Protein AF-A0A8W8JU38-F1 (afdb_monomer_lite)

pLDDT: mean 70.46, std 15.81, range [43.81, 94.62]

Structure (mmCIF, N/CA/C/O backbone):
data_AF-A0A8W8JU38-F1
#
_entry.id   AF-A0A8W8JU38-F1
#
loop_
_atom_site.group_PDB
_atom_site.id
_atom_site.type_symbol
_atom_site.label_atom_id
_atom_site.label_alt_id
_atom_site.label_comp_id
_atom_site.label_asym_id
_atom_site.label_entity_id
_atom_site.label_seq_id
_atom_site.pdbx_PDB_ins_code
_atom_site.Cartn_x
_atom_site.Cartn_y
_atom_site.Cartn_z
_atom_site.occupancy
_atom_site.B_iso_or_equiv
_atom_site.auth_seq_id
_atom_site.auth_comp_id
_atom_site.auth_asym_id
_atom_site.auth_atom_id
_atom_site.pdbx_PDB_model_num
ATOM 1 N N . GLN A 1 1 ? -7.472 1.409 -7.316 1.00 70.50 1 GLN A N 1
ATOM 2 C CA . GLN A 1 1 ? -6.731 2.577 -7.837 1.00 70.50 1 GLN A CA 1
ATOM 3 C C . GLN A 1 1 ? -5.259 2.183 -7.981 1.00 70.50 1 GLN A C 1
ATOM 5 O O . GLN A 1 1 ? -4.834 1.287 -7.252 1.00 70.50 1 GLN A O 1
ATOM 10 N N . CYS A 1 2 ? -4.513 2.800 -8.901 1.00 84.44 2 CYS A N 1
ATOM 11 C CA . CYS A 1 2 ? -3.068 2.585 -9.044 1.00 84.44 2 CYS A CA 1
ATOM 12 C C . CYS A 1 2 ? -2.315 3.459 -8.041 1.00 84.44 2 CYS A C 1
ATOM 14 O O . CYS A 1 2 ? -2.492 4.675 -8.058 1.00 84.44 2 CYS A O 1
ATOM 16 N N . TYR A 1 3 ? -1.508 2.847 -7.180 1.00 85.88 3 TYR A N 1
ATOM 17 C CA . TYR A 1 3 ? -0.685 3.550 -6.195 1.00 85.88 3 TYR A CA 1
ATOM 18 C C . TYR A 1 3 ? 0.625 2.796 -5.987 1.00 85.88 3 TYR A C 1
ATOM 20 O O . TYR A 1 3 ? 0.605 1.563 -5.973 1.00 85.88 3 TYR A O 1
ATOM 28 N N . SER A 1 4 ? 1.709 3.535 -5.739 1.00 87.06 4 SER A N 1
ATOM 29 C CA . SER A 1 4 ? 2.925 2.958 -5.165 1.00 87.06 4 SER A CA 1
ATOM 30 C C . SER A 1 4 ? 2.633 2.388 -3.777 1.00 87.06 4 SER A C 1
ATOM 32 O O . SER A 1 4 ? 1.651 2.774 -3.128 1.00 87.06 4 SER A O 1
ATOM 34 N N . LEU A 1 5 ? 3.472 1.471 -3.294 1.00 86.88 5 LEU A N 1
ATOM 35 C CA . LEU A 1 5 ? 3.272 0.820 -1.994 1.00 86.88 5 LEU A CA 1
ATOM 36 C C . LEU A 1 5 ? 3.096 1.837 -0.850 1.00 86.88 5 LEU A C 1
ATOM 38 O O . LEU A 1 5 ? 2.200 1.685 -0.013 1.00 86.88 5 LEU A O 1
ATOM 42 N N . ARG A 1 6 ? 3.909 2.902 -0.840 1.00 87.06 6 ARG A N 1
ATOM 43 C CA . ARG A 1 6 ? 3.852 3.970 0.169 1.00 87.06 6 ARG A CA 1
ATOM 44 C C . ARG A 1 6 ? 2.538 4.746 0.100 1.00 87.06 6 ARG A C 1
ATOM 46 O O . ARG A 1 6 ? 1.801 4.789 1.085 1.00 87.06 6 ARG A O 1
ATOM 53 N N . LYS A 1 7 ? 2.177 5.241 -1.090 1.00 89.94 7 LYS A N 1
ATOM 54 C CA . LYS A 1 7 ? 0.907 5.953 -1.325 1.00 89.94 7 LYS A CA 1
ATOM 55 C C . LYS A 1 7 ? -0.300 5.077 -0.996 1.00 89.94 7 LYS A C 1
ATOM 57 O O . LYS A 1 7 ? -1.283 5.565 -0.450 1.00 89.94 7 LYS A O 1
ATOM 62 N N . CYS A 1 8 ? -0.220 3.777 -1.275 1.00 91.25 8 CYS A N 1
ATOM 63 C CA . CYS A 1 8 ? -1.251 2.814 -0.910 1.00 91.25 8 CYS A CA 1
ATOM 64 C C . CYS A 1 8 ? -1.442 2.744 0.611 1.00 91.25 8 CYS A C 1
ATOM 66 O O . CYS A 1 8 ? -2.563 2.877 1.105 1.00 91.25 8 CYS A O 1
ATOM 68 N N . LYS A 1 9 ? -0.343 2.587 1.358 1.00 91.62 9 LYS A N 1
ATOM 69 C CA . LYS A 1 9 ? -0.353 2.532 2.824 1.00 91.62 9 LYS A CA 1
ATOM 70 C C . LYS A 1 9 ? -0.919 3.814 3.434 1.00 91.62 9 LYS A C 1
ATOM 72 O O . LYS A 1 9 ? -1.816 3.740 4.272 1.00 91.62 9 LYS A O 1
ATOM 77 N N . GLU A 1 10 ? -0.420 4.971 3.011 1.00 93.62 10 GLU A N 1
ATOM 78 C CA . GLU A 1 10 ? -0.856 6.278 3.515 1.00 93.62 10 GLU A CA 1
ATOM 79 C C . GLU A 1 10 ? -2.319 6.555 3.187 1.00 93.62 10 GLU A C 1
ATOM 81 O O . GLU A 1 10 ? -3.090 6.921 4.071 1.00 93.62 10 GLU A O 1
ATOM 86 N N . SER A 1 11 ? -2.729 6.306 1.942 1.00 92.81 11 SER A N 1
ATOM 87 C CA . SER A 1 11 ? -4.108 6.513 1.507 1.00 92.81 11 SER A CA 1
ATOM 88 C C . SER A 1 11 ? -5.079 5.637 2.298 1.00 92.81 11 SER A C 1
ATOM 90 O O . SER A 1 11 ? -6.049 6.151 2.855 1.00 92.81 11 SER A O 1
ATOM 92 N N . CYS A 1 12 ? -4.793 4.339 2.442 1.00 93.19 12 CYS A N 1
ATOM 93 C CA . CYS A 1 12 ? -5.653 3.446 3.215 1.00 93.19 12 CYS A CA 1
ATOM 94 C C . CYS A 1 12 ? -5.703 3.818 4.700 1.00 93.19 12 CYS A C 1
ATOM 96 O O . CYS A 1 12 ? -6.774 3.748 5.304 1.00 93.19 12 CYS A O 1
ATOM 98 N N . LYS A 1 13 ? -4.578 4.261 5.277 1.00 93.50 13 LYS A N 1
ATOM 99 C CA . LYS A 1 13 ? -4.531 4.747 6.660 1.00 93.50 13 LYS A CA 1
ATOM 100 C C . LYS A 1 13 ? -5.404 5.992 6.842 1.00 93.50 13 LYS A C 1
ATOM 102 O O . LYS A 1 13 ? -6.223 6.018 7.754 1.00 93.50 13 LYS A O 1
ATOM 107 N N . SER A 1 14 ? -5.281 6.987 5.962 1.00 94.62 14 SER A N 1
ATOM 108 C CA . SER A 1 14 ? -6.080 8.221 6.012 1.00 94.62 14 SER A CA 1
ATOM 109 C C . SER A 1 14 ? -7.574 7.975 5.789 1.00 94.62 14 SER A C 1
ATOM 111 O O . SER A 1 14 ? -8.404 8.705 6.319 1.00 94.62 14 SER A O 1
ATOM 113 N N . MET A 1 15 ? -7.932 6.920 5.054 1.00 91.56 15 MET A N 1
ATOM 114 C CA . MET A 1 15 ? -9.321 6.477 4.893 1.00 91.56 15 MET A CA 1
ATOM 115 C C . MET A 1 15 ? -9.873 5.710 6.108 1.00 91.56 15 MET A C 1
ATOM 117 O O . MET A 1 15 ? -11.046 5.341 6.102 1.00 91.56 15 MET A O 1
ATOM 121 N N . GLY A 1 16 ? -9.056 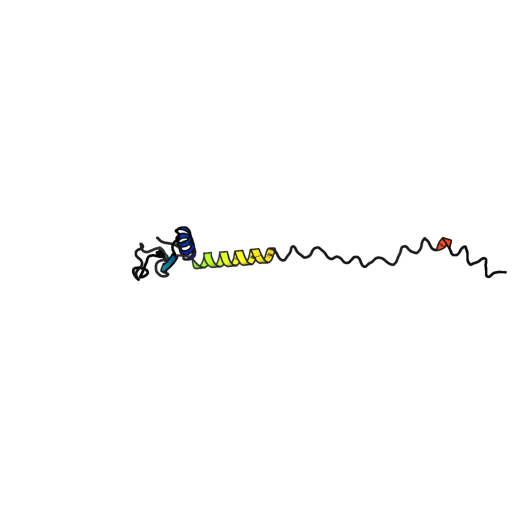5.437 7.131 1.00 91.62 16 GLY A N 1
ATOM 122 C CA . GLY A 1 16 ? -9.465 4.665 8.307 1.00 91.62 16 GLY A CA 1
ATOM 123 C C . GLY A 1 16 ? -9.592 3.163 8.048 1.00 91.62 16 GLY A C 1
ATOM 124 O O . GLY A 1 16 ? -10.272 2.461 8.794 1.00 91.62 16 GLY A O 1
ATOM 125 N N . ALA A 1 17 ? -8.962 2.646 6.990 1.00 91.56 17 ALA A N 1
ATOM 126 C CA . ALA A 1 17 ? -8.948 1.213 6.743 1.00 91.56 17 ALA A CA 1
ATOM 127 C C . ALA A 1 17 ? -8.096 0.500 7.799 1.00 91.56 17 ALA A C 1
ATOM 129 O O . ALA A 1 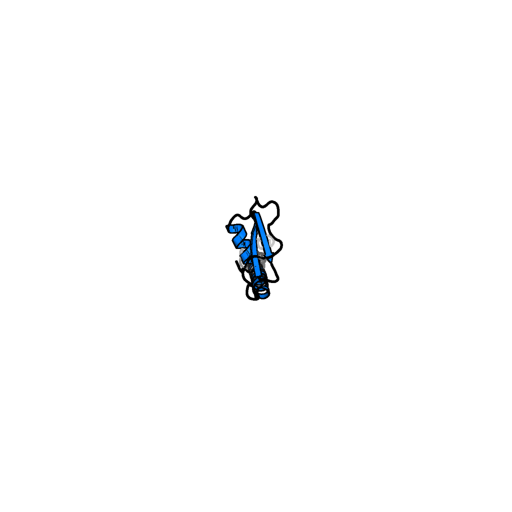17 ? -6.999 0.943 8.140 1.00 91.56 17 ALA A O 1
ATOM 130 N N . ALA A 1 18 ? -8.574 -0.647 8.280 1.00 89.38 18 ALA A N 1
ATOM 131 C CA . ALA A 1 18 ? -7.839 -1.446 9.253 1.00 89.38 18 ALA A CA 1
ATOM 132 C C . ALA A 1 18 ? -6.559 -2.040 8.650 1.00 89.38 18 ALA A C 1
ATOM 134 O O . ALA A 1 18 ? -5.563 -2.233 9.346 1.00 89.38 18 ALA A O 1
ATOM 135 N N . ARG A 1 19 ? -6.596 -2.384 7.357 1.00 88.88 19 ARG A N 1
ATOM 136 C CA . ARG A 1 19 ? -5.489 -3.017 6.630 1.00 88.88 19 ARG A CA 1
ATOM 137 C C . ARG A 1 19 ? -5.461 -2.551 5.176 1.00 88.88 19 ARG A C 1
ATOM 139 O O . ARG A 1 19 ? -6.416 -1.959 4.676 1.00 88.88 19 ARG A O 1
ATOM 146 N N . TYR A 1 20 ? -4.376 -2.856 4.475 1.00 89.94 20 TYR A N 1
ATOM 147 C CA . TYR A 1 20 ? -4.248 -2.628 3.038 1.00 89.94 20 TYR A CA 1
ATOM 148 C C . TYR A 1 20 ? -3.575 -3.819 2.363 1.00 89.94 20 TYR A C 1
ATOM 150 O O . TYR A 1 20 ? -2.906 -4.628 3.008 1.00 89.94 20 TYR A O 1
ATOM 158 N N . ARG A 1 21 ? -3.761 -3.915 1.051 1.00 88.00 21 ARG A N 1
ATOM 159 C CA . ARG A 1 21 ? -3.113 -4.891 0.187 1.00 88.00 21 ARG A CA 1
ATOM 160 C C . ARG A 1 21 ? -2.566 -4.192 -1.040 1.00 88.00 21 ARG A C 1
ATOM 162 O O . ARG A 1 21 ? -3.282 -3.437 -1.699 1.00 88.00 21 ARG A O 1
ATOM 169 N N . TRP A 1 22 ? -1.320 -4.511 -1.356 1.00 87.31 22 TRP A N 1
ATOM 170 C CA . TRP A 1 22 ? -0.650 -4.037 -2.551 1.00 87.31 22 TRP A CA 1
ATOM 171 C C . TRP A 1 22 ? -0.296 -5.214 -3.460 1.00 87.31 22 TRP A C 1
ATOM 173 O O . TRP A 1 22 ? 0.132 -6.269 -2.992 1.00 87.31 22 TRP A O 1
ATOM 183 N N . PHE A 1 23 ? -0.541 -5.054 -4.754 1.00 87.25 23 PHE A N 1
ATOM 184 C CA . PHE A 1 23 ? -0.273 -6.068 -5.765 1.00 87.25 23 PHE A CA 1
ATOM 185 C C . PHE A 1 23 ? 0.951 -5.645 -6.568 1.00 87.25 23 PHE A C 1
ATOM 187 O O . PHE A 1 23 ? 0.835 -4.796 -7.451 1.00 87.25 23 PHE A O 1
ATOM 194 N N . HIS A 1 24 ? 2.089 -6.271 -6.268 1.00 81.00 24 HIS A N 1
ATOM 195 C CA . HIS A 1 24 ? 3.396 -5.967 -6.857 1.00 81.00 24 HIS A CA 1
ATOM 196 C C . HIS A 1 24 ? 3.384 -6.020 -8.393 1.00 81.00 24 HIS A C 1
ATOM 198 O O . HIS A 1 24 ? 3.952 -5.158 -9.049 1.00 81.00 24 HIS A O 1
ATOM 204 N N . GLU A 1 25 ? 2.677 -6.992 -8.974 1.00 77.44 25 GLU A N 1
ATOM 205 C CA . GLU A 1 25 ? 2.646 -7.210 -10.428 1.00 77.44 25 GLU A CA 1
ATOM 206 C C . GLU A 1 25 ? 1.874 -6.134 -11.204 1.00 77.44 25 GLU A C 1
ATOM 208 O O . GLU A 1 25 ? 2.089 -5.953 -12.397 1.00 77.44 25 GLU A O 1
ATOM 213 N N . GLN A 1 26 ? 0.931 -5.451 -10.550 1.00 76.88 26 GLN A N 1
ATOM 214 C CA . GLN A 1 26 ? 0.005 -4.523 -11.207 1.00 76.88 26 GLN A CA 1
ATOM 215 C C . GLN A 1 26 ? -0.046 -3.159 -10.516 1.00 76.88 26 GLN A C 1
ATOM 217 O O . GLN A 1 26 ? -0.993 -2.421 -10.758 1.00 76.88 26 GLN A O 1
ATOM 222 N N . GLY A 1 27 ? 0.891 -2.832 -9.615 1.00 84.69 27 GLY A N 1
ATOM 223 C CA . GLY A 1 27 ? 0.946 -1.534 -8.922 1.00 84.69 27 GLY A CA 1
ATOM 224 C C . GLY A 1 27 ? -0.369 -1.127 -8.244 1.00 84.69 27 GLY A C 1
ATOM 225 O O . GLY A 1 27 ? -0.764 0.046 -8.230 1.00 84.69 27 GLY A O 1
ATOM 226 N N . CYS A 1 28 ? -1.127 -2.114 -7.771 1.00 86.81 28 CYS A N 1
ATOM 227 C CA . CYS A 1 28 ? -2.524 -1.924 -7.416 1.00 86.81 28 CYS A CA 1
ATOM 228 C C . CYS A 1 28 ? -2.730 -1.934 -5.913 1.00 86.81 28 CYS A C 1
ATOM 230 O O . CYS A 1 28 ? -2.174 -2.769 -5.208 1.00 86.81 28 CYS A O 1
ATOM 232 N N . CYS A 1 29 ? -3.585 -1.039 -5.429 1.00 89.06 29 CYS A N 1
ATOM 233 C CA . CYS A 1 29 ? -3.883 -0.906 -4.013 1.00 89.06 29 CYS A CA 1
ATOM 234 C C . CYS A 1 29 ? -5.351 -1.204 -3.703 1.00 89.06 29 CYS A C 1
ATOM 236 O O . CYS A 1 29 ? -6.257 -0.721 -4.398 1.00 89.06 29 CYS A O 1
ATOM 238 N N . GLN A 1 30 ? -5.577 -1.950 -2.622 1.00 88.06 30 GLN A N 1
ATOM 239 C CA . GLN A 1 30 ? -6.889 -2.193 -2.029 1.00 88.06 30 GLN A CA 1
ATOM 240 C C . GLN A 1 30 ? -6.852 -1.952 -0.519 1.00 88.06 30 GLN A C 1
ATOM 242 O O . GLN A 1 30 ? -6.091 -2.594 0.203 1.00 88.06 30 GLN A O 1
ATOM 247 N N . CYS A 1 31 ? -7.717 -1.059 -0.043 1.00 90.38 31 CYS A N 1
ATOM 248 C CA . CYS A 1 31 ? -7.929 -0.822 1.380 1.00 90.38 31 CYS A CA 1
ATOM 249 C C . CYS A 1 31 ? -8.965 -1.806 1.930 1.00 90.38 31 CYS A C 1
ATOM 251 O O . CYS A 1 31 ? -9.987 -2.063 1.293 1.00 90.38 31 CYS A O 1
ATOM 253 N N . ILE A 1 32 ? -8.697 -2.358 3.110 1.00 89.25 32 ILE A N 1
ATOM 254 C CA . ILE A 1 32 ? -9.494 -3.412 3.734 1.00 89.25 32 ILE A CA 1
ATOM 255 C C . ILE A 1 32 ? -10.039 -2.877 5.057 1.00 89.25 32 ILE A C 1
ATOM 257 O O . ILE A 1 32 ? -9.283 -2.553 5.975 1.00 89.25 32 ILE A O 1
ATOM 261 N N . GLY A 1 33 ? -11.365 -2.782 5.133 1.00 88.19 33 GLY A N 1
ATOM 262 C CA . GLY A 1 33 ? -12.076 -2.412 6.353 1.00 88.19 33 GLY A CA 1
ATOM 263 C C . GLY A 1 33 ? -11.990 -3.496 7.428 1.00 88.19 33 GLY A C 1
ATOM 264 O O . GLY A 1 33 ? -11.761 -4.672 7.144 1.00 88.19 33 GLY A O 1
ATOM 265 N N . ASP A 1 34 ? -12.218 -3.083 8.665 1.00 86.06 34 ASP A N 1
ATOM 266 C CA . ASP A 1 34 ? -12.315 -3.924 9.862 1.00 86.06 34 ASP A CA 1
ATOM 267 C C . ASP A 1 34 ? -13.401 -5.011 9.763 1.00 86.06 34 ASP A C 1
ATOM 269 O O . ASP A 1 34 ? -13.219 -6.128 10.242 1.00 86.06 34 ASP A O 1
ATOM 273 N N . THR A 1 35 ? -14.501 -4.715 9.073 1.00 85.75 35 THR A N 1
ATOM 274 C CA . THR A 1 35 ? -15.639 -5.626 8.867 1.00 85.75 35 THR A CA 1
ATOM 275 C C . THR A 1 35 ? -15.423 -6.675 7.767 1.00 85.75 35 THR A C 1
ATOM 277 O O . THR A 1 35 ? -16.296 -7.509 7.519 1.00 85.75 35 THR A O 1
ATOM 280 N N . CYS A 1 36 ? -14.275 -6.676 7.079 1.00 82.12 36 CYS A N 1
ATOM 281 C CA . CYS A 1 36 ? -14.023 -7.596 5.970 1.00 82.12 36 CYS A CA 1
ATOM 282 C C . CYS A 1 36 ? -13.534 -8.973 6.464 1.00 82.12 36 CYS A C 1
ATOM 284 O O . CYS A 1 36 ? -12.356 -9.163 6.757 1.00 82.12 36 CYS A O 1
ATOM 286 N N . ILE A 1 37 ? -14.435 -9.962 6.496 1.00 76.62 37 ILE A N 1
ATOM 287 C CA . ILE A 1 37 ? -14.206 -11.295 7.100 1.00 76.62 37 ILE A CA 1
ATOM 288 C C . ILE A 1 37 ? -13.238 -12.185 6.287 1.00 76.62 37 ILE A C 1
ATOM 290 O O . ILE A 1 37 ? -12.721 -13.176 6.798 1.00 76.62 37 ILE A O 1
ATOM 294 N N . SER A 1 38 ? -12.944 -11.853 5.025 1.00 76.69 38 SER A N 1
ATOM 295 C CA . S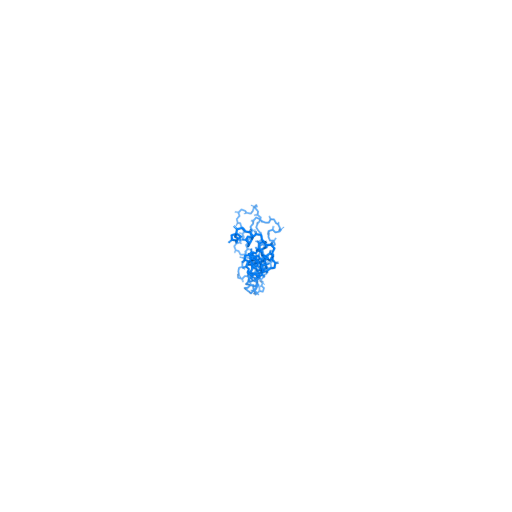ER A 1 38 ? -12.134 -12.729 4.153 1.00 76.69 38 SER A CA 1
ATOM 296 C C . SER A 1 38 ? -11.138 -12.001 3.255 1.00 76.69 38 SER A C 1
ATOM 298 O O . SER A 1 38 ? -10.666 -12.588 2.291 1.00 76.69 38 SER A O 1
ATOM 300 N N . TYR A 1 39 ? -10.819 -10.731 3.537 1.00 75.44 39 TYR A N 1
ATOM 301 C CA . TYR A 1 39 ? -9.862 -9.926 2.752 1.00 75.44 39 TYR A CA 1
ATOM 302 C C . TYR A 1 39 ? -10.211 -9.763 1.254 1.00 75.44 39 TYR A C 1
ATOM 304 O O . TYR A 1 39 ? -9.417 -9.232 0.477 1.00 75.44 39 TYR A O 1
ATOM 312 N N . GLY A 1 40 ? -11.419 -10.165 0.846 1.00 74.25 40 GLY A N 1
ATOM 313 C CA . GLY A 1 40 ? -11.900 -10.067 -0.527 1.00 74.25 40 GLY A CA 1
ATOM 314 C C . GLY A 1 40 ? -11.306 -11.121 -1.467 1.00 74.25 40 GLY A C 1
ATOM 315 O O . GLY A 1 40 ? -10.995 -12.241 -1.080 1.00 74.25 40 GLY A O 1
ATOM 316 N N . LEU A 1 41 ? -11.224 -10.771 -2.752 1.00 74.25 41 LEU A N 1
ATOM 317 C CA . LEU A 1 41 ? -10.750 -11.663 -3.812 1.00 74.25 41 LEU A CA 1
ATOM 318 C C . LEU A 1 41 ? -9.226 -11.646 -3.903 1.00 74.25 41 LEU A C 1
ATOM 320 O O . LEU A 1 41 ? -8.600 -10.593 -3.821 1.00 74.25 41 LEU A O 1
ATOM 324 N N . ASN A 1 42 ? -8.622 -12.797 -4.194 1.00 77.00 42 ASN A N 1
ATOM 325 C CA . ASN A 1 42 ? -7.175 -12.906 -4.398 1.00 77.00 42 ASN A CA 1
ATOM 326 C C . ASN A 1 42 ? -6.682 -12.262 -5.704 1.00 77.00 42 ASN A C 1
ATOM 328 O O . ASN A 1 42 ? -5.476 -12.164 -5.899 1.00 77.00 42 ASN A O 1
ATOM 332 N N . SER A 1 43 ? -7.572 -11.762 -6.558 1.00 77.62 43 SER A N 1
ATOM 333 C CA . SER A 1 43 ? -7.220 -11.060 -7.793 1.00 77.62 43 SER A CA 1
ATOM 334 C C . SER A 1 43 ? -7.434 -9.545 -7.672 1.00 77.62 43 SER A C 1
ATOM 336 O O . SER A 1 43 ? -8.460 -9.117 -7.125 1.00 77.62 43 SER A O 1
ATOM 338 N N . PRO A 1 44 ? -6.533 -8.718 -8.230 1.00 76.62 44 PRO A N 1
ATOM 339 C CA . PRO A 1 44 ? -6.751 -7.280 -8.293 1.00 76.62 44 PRO A CA 1
ATOM 340 C C . PRO A 1 44 ? -7.954 -6.975 -9.197 1.00 76.62 44 PRO A C 1
ATOM 342 O O . PRO A 1 44 ? -8.153 -7.618 -10.224 1.00 76.62 44 PRO A O 1
ATOM 345 N N . LYS A 1 45 ? -8.785 -6.003 -8.801 1.00 76.62 45 LYS A N 1
ATOM 346 C CA . LYS A 1 45 ? -9.925 -5.505 -9.607 1.00 76.62 45 LYS A CA 1
ATOM 347 C C . LYS A 1 45 ? -9.664 -4.160 -10.289 1.00 76.62 45 LYS A C 1
ATOM 349 O O . LYS A 1 45 ? -10.567 -3.566 -10.868 1.00 76.62 45 LYS A O 1
ATOM 354 N N . CYS A 1 46 ? -8.462 -3.628 -10.141 1.00 77.25 46 CYS A N 1
ATOM 355 C CA . CYS A 1 46 ? -8.050 -2.396 -10.796 1.00 77.25 46 CYS A CA 1
ATOM 356 C C . CYS A 1 46 ? -7.751 -2.636 -12.278 1.00 77.25 46 CYS A C 1
ATOM 358 O O . CYS A 1 46 ? -7.533 -3.762 -12.716 1.00 77.25 46 CYS A O 1
ATOM 360 N N . LEU A 1 47 ? -7.740 -1.539 -13.029 1.00 73.69 47 LEU A N 1
ATOM 361 C CA . LEU A 1 47 ? -7.186 -1.501 -14.376 1.00 73.69 47 LEU A CA 1
ATOM 362 C C . LEU A 1 47 ? -5.678 -1.776 -14.299 1.00 73.69 47 LEU A C 1
ATOM 364 O O . LEU A 1 47 ? -5.046 -1.406 -13.311 1.00 73.69 47 LEU A O 1
ATOM 368 N N . GLN A 1 48 ? -5.130 -2.411 -15.335 1.00 76.31 48 GLN A N 1
ATOM 369 C CA . GLN A 1 48 ? -3.709 -2.730 -15.454 1.00 76.31 48 GLN A CA 1
ATOM 370 C C . GLN A 1 48 ? -2.892 -1.435 -15.315 1.00 76.31 48 GLN A C 1
ATOM 372 O O . GLN A 1 48 ? -2.946 -0.570 -16.191 1.00 76.31 48 GLN A O 1
ATOM 377 N N . CYS A 1 49 ? -2.221 -1.255 -14.175 1.00 79.06 49 CYS A N 1
ATOM 378 C CA . CYS A 1 49 ? -1.461 -0.038 -13.917 1.00 79.06 49 CYS A CA 1
ATOM 379 C C . CYS A 1 49 ? -0.164 -0.048 -14.733 1.00 79.06 49 CYS A C 1
ATOM 381 O O . CYS A 1 49 ? 0.374 -1.125 -15.009 1.00 79.06 49 CYS A O 1
ATOM 383 N N . PRO A 1 50 ? 0.351 1.130 -15.119 1.00 78.44 50 PRO A N 1
ATOM 384 C CA . PRO A 1 50 ? 1.678 1.214 -15.712 1.00 78.44 50 PRO A CA 1
ATOM 385 C C . PRO A 1 50 ? 2.733 0.653 -14.740 1.00 78.44 50 PRO A C 1
ATOM 387 O O . PRO A 1 50 ? 2.518 0.723 -13.523 1.00 78.44 50 PRO A O 1
ATOM 390 N N . PRO A 1 51 ? 3.850 0.097 -15.253 1.00 68.62 51 PRO A N 1
ATOM 391 C CA . PRO A 1 51 ? 4.968 -0.318 -14.411 1.00 68.62 51 PRO A CA 1
ATOM 392 C C . PRO A 1 51 ? 5.415 0.875 -13.567 1.00 68.62 51 PRO A C 1
ATOM 394 O O . PRO A 1 51 ? 5.588 1.976 -14.087 1.00 68.62 51 PRO A O 1
ATOM 397 N N . GLN A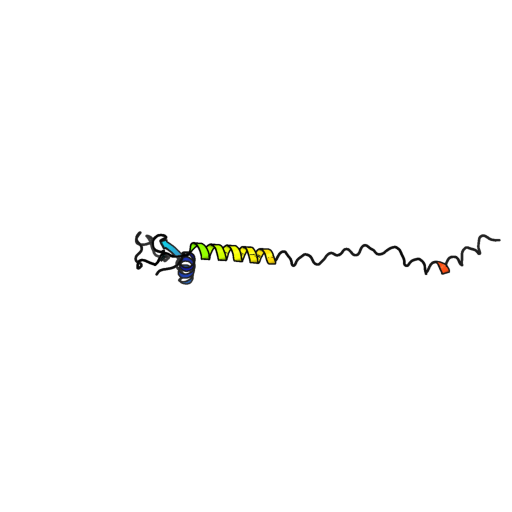 1 52 ? 5.505 0.671 -12.257 1.00 64.75 52 GLN A N 1
ATOM 398 C CA . GLN A 1 52 ? 5.790 1.741 -11.313 1.00 64.75 52 GLN A CA 1
ATOM 399 C C . GLN A 1 52 ? 7.304 1.817 -11.062 1.00 64.75 52 GLN A C 1
ATOM 401 O O . GLN A 1 52 ? 7.917 0.814 -10.704 1.00 64.75 52 GLN A O 1
ATOM 406 N N . GLU A 1 53 ? 7.907 2.993 -11.259 1.00 62.56 53 GLU A N 1
ATOM 407 C CA . GLU A 1 53 ? 9.346 3.280 -11.069 1.00 62.56 53 GLU A CA 1
ATOM 408 C C . GLU A 1 53 ? 9.715 3.465 -9.574 1.00 62.56 53 GLU A C 1
ATOM 410 O O . GLU A 1 53 ? 10.580 4.256 -9.204 1.00 62.56 53 GLU A O 1
ATOM 415 N N . ASP A 1 54 ? 9.030 2.743 -8.684 1.00 57.44 54 ASP A N 1
ATOM 416 C CA . ASP A 1 54 ? 8.947 3.041 -7.245 1.00 57.44 54 ASP A CA 1
ATOM 417 C C . ASP A 1 54 ? 10.200 2.678 -6.439 1.00 57.44 54 ASP A C 1
ATOM 419 O O . ASP A 1 54 ? 10.317 3.040 -5.265 1.00 57.44 54 ASP A O 1
ATOM 423 N N . GLU A 1 55 ? 11.139 1.940 -7.032 1.00 57.19 55 GLU A N 1
ATOM 424 C CA . GLU A 1 55 ? 12.357 1.517 -6.336 1.00 57.19 55 GLU A CA 1
ATOM 425 C C . GLU A 1 55 ? 13.303 2.694 -6.063 1.00 57.19 55 GLU A C 1
ATOM 427 O O . GLU A 1 55 ? 14.026 2.670 -5.067 1.00 57.19 55 GLU A O 1
ATOM 432 N N . ALA A 1 56 ? 13.275 3.739 -6.898 1.00 59.69 56 ALA A N 1
ATOM 433 C CA . ALA A 1 56 ? 14.128 4.917 -6.745 1.00 59.69 56 ALA A CA 1
ATOM 434 C C . ALA A 1 56 ? 13.598 5.901 -5.684 1.00 59.69 56 ALA A C 1
ATOM 436 O O . ALA A 1 56 ? 14.380 6.464 -4.919 1.00 59.69 56 ALA A O 1
ATOM 437 N N . GLU A 1 57 ? 12.275 6.079 -5.589 1.00 61.47 57 GLU A N 1
ATOM 438 C CA . GLU A 1 57 ? 11.667 7.024 -4.638 1.00 61.47 57 GLU A CA 1
ATOM 439 C C . GLU A 1 57 ? 11.830 6.570 -3.177 1.00 61.47 57 GLU A C 1
ATOM 441 O O . GLU A 1 57 ? 12.086 7.398 -2.305 1.00 61.47 57 GLU A O 1
ATOM 446 N N . ASN A 1 58 ? 11.739 5.261 -2.903 1.00 59.38 58 ASN A N 1
ATOM 447 C CA . ASN A 1 58 ? 11.947 4.722 -1.552 1.00 59.38 58 ASN A CA 1
ATOM 448 C C . ASN A 1 58 ? 13.398 4.883 -1.073 1.00 59.38 58 ASN A C 1
ATOM 450 O O . ASN A 1 58 ? 13.629 5.117 0.109 1.00 59.38 58 ASN A O 1
ATOM 454 N N . GLN A 1 59 ? 14.375 4.759 -1.976 1.00 69.25 59 GLN A N 1
ATOM 455 C CA . GLN A 1 59 ? 15.790 4.910 -1.626 1.00 69.25 59 GLN A CA 1
ATOM 456 C C . GLN A 1 59 ? 16.140 6.367 -1.308 1.00 69.25 59 GLN A C 1
ATOM 458 O O . GLN A 1 59 ? 16.908 6.625 -0.389 1.00 69.25 59 GLN A O 1
ATOM 463 N N . LEU A 1 60 ? 15.547 7.323 -2.026 1.00 75.62 60 LEU A N 1
ATOM 464 C CA . LEU A 1 60 ? 15.801 8.746 -1.809 1.00 75.62 60 LEU A CA 1
ATOM 465 C C . LEU A 1 60 ? 15.274 9.240 -0.452 1.00 75.62 60 LEU A C 1
ATOM 467 O O . LEU A 1 60 ? 15.926 10.050 0.197 1.00 75.62 60 LEU A O 1
ATOM 471 N N . GLU A 1 61 ? 14.119 8.746 -0.000 1.00 72.62 61 GLU A N 1
ATOM 472 C CA . GLU A 1 61 ? 13.551 9.139 1.296 1.00 72.62 61 GLU A CA 1
ATOM 473 C C . GLU A 1 61 ? 14.357 8.587 2.484 1.00 72.62 61 GLU A C 1
ATOM 475 O O . GLU A 1 61 ? 14.588 9.305 3.455 1.00 72.62 61 GLU A O 1
ATOM 480 N N . GLU A 1 62 ? 14.850 7.348 2.386 1.00 76.00 62 GLU A N 1
ATOM 481 C CA . GLU A 1 62 ? 15.741 6.757 3.396 1.00 76.00 62 GLU A CA 1
ATOM 482 C C . GLU A 1 62 ? 17.074 7.519 3.471 1.00 76.00 62 GLU A C 1
ATOM 484 O O . GLU A 1 62 ? 17.560 7.809 4.563 1.00 76.00 62 GLU A O 1
ATOM 489 N N . VAL A 1 63 ? 17.634 7.903 2.317 1.00 83.12 63 VAL A N 1
ATOM 490 C CA . VAL A 1 63 ? 18.860 8.713 2.238 1.00 83.12 63 VAL A CA 1
ATOM 491 C C . VAL A 1 63 ? 18.651 10.105 2.834 1.00 83.12 63 VAL A C 1
ATOM 493 O O . VAL A 1 63 ? 19.479 10.544 3.623 1.00 83.12 63 VAL A O 1
ATOM 496 N N . ASN A 1 64 ? 17.540 10.782 2.535 1.00 81.12 64 ASN A N 1
ATOM 497 C CA . ASN A 1 64 ? 17.251 12.100 3.112 1.00 81.12 64 ASN A CA 1
ATOM 498 C C . ASN A 1 64 ? 17.117 12.042 4.639 1.00 81.12 64 ASN A C 1
ATOM 500 O O . ASN A 1 64 ? 17.672 12.885 5.335 1.00 81.12 64 ASN A O 1
ATOM 504 N N . LYS A 1 65 ? 16.456 11.007 5.166 1.00 82.12 65 LYS A N 1
ATOM 505 C CA . LYS A 1 65 ? 16.315 10.806 6.613 1.00 82.12 65 LYS A CA 1
ATOM 506 C C . LYS A 1 65 ? 17.649 10.502 7.305 1.00 82.12 65 LYS A C 1
ATOM 508 O O . LYS A 1 65 ? 17.842 10.866 8.459 1.00 82.12 65 LYS A O 1
ATOM 513 N N . LEU A 1 66 ? 18.562 9.817 6.616 1.00 81.25 66 LEU A N 1
ATOM 514 C CA . LEU A 1 66 ? 19.929 9.608 7.095 1.00 81.25 66 LEU A CA 1
ATOM 515 C C . LEU A 1 66 ? 20.723 10.920 7.107 1.00 81.25 66 LEU A C 1
ATOM 517 O O . LEU A 1 66 ? 21.426 11.170 8.077 1.00 81.25 66 LEU A O 1
ATOM 521 N N . ILE A 1 67 ? 20.577 11.753 6.072 1.00 84.25 67 ILE A N 1
ATOM 522 C CA . ILE A 1 67 ? 21.246 13.058 5.979 1.00 84.25 67 ILE A CA 1
ATOM 523 C C . ILE A 1 67 ? 20.779 13.997 7.099 1.00 84.25 67 ILE A C 1
ATOM 525 O O . ILE A 1 67 ? 21.616 14.615 7.744 1.00 84.25 67 ILE A O 1
ATOM 529 N N . GLU A 1 68 ? 19.475 14.080 7.374 1.00 75.12 68 GLU A N 1
ATOM 530 C CA . GLU A 1 68 ? 18.941 14.936 8.448 1.00 75.12 68 GLU A CA 1
ATOM 531 C C . GLU A 1 68 ? 19.539 14.579 9.820 1.00 75.12 68 GLU A C 1
ATOM 533 O O . GLU A 1 68 ? 20.010 15.464 10.525 1.00 75.12 68 GLU A O 1
ATOM 538 N N . ASN A 1 69 ? 19.649 13.288 10.149 1.00 67.62 69 ASN A N 1
ATOM 539 C CA . ASN A 1 69 ? 20.231 12.851 11.424 1.00 67.62 69 ASN A CA 1
ATOM 540 C C . ASN A 1 69 ? 21.737 13.143 11.553 1.00 67.62 69 ASN A C 1
ATOM 542 O O . ASN A 1 69 ? 22.241 13.205 12.666 1.00 67.62 69 ASN A O 1
ATOM 546 N N . THR A 1 70 ? 22.466 13.270 10.440 1.00 67.38 70 THR A N 1
ATOM 547 C CA . THR A 1 70 ? 23.910 13.574 10.470 1.00 67.38 70 THR A CA 1
ATOM 548 C C . THR A 1 70 ? 24.222 15.058 10.643 1.00 67.38 70 THR A C 1
ATOM 550 O O . THR A 1 70 ? 25.367 15.396 10.906 1.00 67.38 70 THR A O 1
ATOM 553 N N . VAL A 1 71 ? 23.239 15.947 10.472 1.00 60.84 71 VAL A N 1
ATOM 554 C CA . VAL A 1 71 ? 23.441 17.401 10.600 1.00 60.84 71 VAL A CA 1
ATOM 555 C C . VAL A 1 71 ? 23.208 17.880 12.041 1.00 60.84 71 VAL A C 1
ATOM 557 O O . VAL A 1 71 ? 23.781 18.889 12.430 1.00 60.84 71 VAL A O 1
ATOM 560 N N . ASP A 1 72 ? 22.449 17.134 12.851 1.00 55.12 72 ASP A N 1
ATOM 561 C CA . ASP A 1 72 ? 22.192 17.460 14.266 1.00 55.12 72 ASP A CA 1
ATOM 562 C C . ASP A 1 72 ? 23.369 17.115 15.215 1.00 55.12 72 ASP A C 1
ATOM 564 O O . ASP A 1 72 ? 23.371 17.564 16.355 1.00 55.12 72 ASP A O 1
ATOM 568 N N . GLU A 1 73 ? 24.378 16.339 14.789 1.00 55.16 73 GLU A N 1
ATOM 569 C CA . GLU A 1 73 ? 25.531 15.963 15.643 1.00 55.16 73 GLU A CA 1
ATOM 570 C C . GLU A 1 73 ? 26.670 17.010 15.660 1.00 55.16 73 GLU A C 1
ATOM 572 O O . GLU A 1 73 ? 27.627 16.855 16.416 1.00 55.16 73 GLU A O 1
ATOM 577 N N . GLU A 1 74 ? 26.588 18.077 14.856 1.00 56.25 74 GLU A N 1
ATOM 578 C CA . GLU A 1 74 ? 27.655 19.091 14.726 1.00 56.25 74 GLU A CA 1
ATOM 579 C C . GLU A 1 74 ? 27.388 20.389 15.528 1.00 56.25 74 GLU A C 1
ATOM 581 O O . GLU A 1 74 ? 28.237 21.275 15.516 1.00 56.25 74 GLU A O 1
ATOM 586 N N . GLU A 1 75 ? 26.259 20.526 16.245 1.00 53.34 75 GLU A N 1
ATOM 587 C CA . GLU A 1 75 ? 25.950 21.732 17.055 1.00 53.34 75 GLU A CA 1
ATOM 588 C C . GLU A 1 75 ? 26.165 21.579 18.581 1.00 53.34 75 GLU A C 1
ATOM 590 O O . GLU A 1 75 ? 25.931 22.530 19.319 1.00 53.34 75 GLU A O 1
ATOM 595 N N . ASP A 1 76 ? 26.678 20.443 19.070 1.00 52.06 76 ASP A N 1
ATOM 596 C CA . ASP A 1 76 ? 26.913 20.193 20.513 1.00 52.06 76 ASP A CA 1
ATOM 597 C C . ASP A 1 76 ? 28.415 20.169 20.913 1.00 52.06 76 ASP A C 1
ATOM 599 O O . ASP A 1 76 ? 28.799 19.519 21.886 1.00 52.06 76 ASP A O 1
ATOM 603 N N . LEU A 1 77 ? 29.299 20.865 20.181 1.00 52.62 77 LEU A N 1
ATOM 604 C CA . LEU A 1 77 ? 30.750 20.925 20.468 1.00 52.62 77 LEU A CA 1
ATOM 605 C C . LEU A 1 77 ? 31.295 22.340 20.765 1.00 52.62 77 LEU A C 1
ATOM 607 O O . LEU A 1 77 ? 32.464 22.605 20.499 1.00 52.62 77 LEU A O 1
ATOM 611 N N . ASP A 1 78 ? 30.486 23.227 21.356 1.00 55.72 78 ASP A N 1
ATOM 612 C CA . ASP A 1 78 ? 30.875 24.625 21.637 1.00 55.72 78 ASP A CA 1
ATOM 613 C C . ASP A 1 78 ? 30.778 25.071 23.122 1.00 55.72 78 ASP A C 1
ATOM 615 O O . ASP A 1 78 ? 30.726 26.269 23.388 1.00 55.72 78 ASP A O 1
ATOM 619 N N . GLU A 1 79 ? 30.823 24.174 24.121 1.00 55.69 79 GLU A N 1
ATOM 620 C CA . GLU A 1 79 ? 30.962 24.584 25.542 1.00 55.69 79 GLU A CA 1
ATOM 621 C C . GLU A 1 79 ? 31.830 23.623 26.389 1.00 55.69 79 GLU A C 1
ATOM 623 O O . GLU A 1 79 ? 31.309 22.865 27.198 1.00 55.69 79 GLU A O 1
ATOM 628 N N . GLU A 1 80 ? 33.158 23.668 26.225 1.00 53.53 80 GLU A N 1
ATOM 629 C CA . GLU A 1 80 ? 34.141 23.478 27.320 1.00 53.53 80 GLU A CA 1
ATOM 630 C C . GLU A 1 80 ? 35.544 23.876 26.811 1.00 53.53 80 GLU A C 1
ATOM 632 O O . GLU A 1 80 ? 36.324 23.062 26.319 1.00 53.53 80 GLU A O 1
ATOM 637 N N . PHE A 1 81 ? 35.847 25.178 26.849 1.00 46.94 81 PHE A N 1
ATOM 638 C CA . PHE A 1 81 ? 37.228 25.663 26.830 1.00 46.94 81 PHE A CA 1
ATOM 639 C C . PHE A 1 81 ? 37.617 25.864 28.295 1.00 46.94 81 PHE A C 1
ATOM 641 O O . PHE A 1 81 ? 37.178 26.831 28.915 1.00 46.94 81 PHE A O 1
ATOM 648 N N . ASP A 1 82 ? 38.346 24.897 28.851 1.00 48.47 82 ASP A N 1
ATOM 649 C CA . ASP A 1 82 ? 38.877 24.944 30.212 1.00 48.47 82 ASP A CA 1
ATOM 650 C C . ASP A 1 82 ? 39.714 26.225 30.407 1.00 48.47 82 ASP A C 1
ATOM 652 O O . ASP A 1 82 ? 40.738 26.428 29.751 1.00 48.47 82 ASP A O 1
ATOM 656 N N . GLU A 1 83 ? 39.263 27.099 31.309 1.00 52.34 83 GLU A N 1
ATOM 657 C CA . GLU A 1 83 ? 40.019 28.233 31.854 1.00 52.34 83 GLU A CA 1
ATOM 658 C C . GLU A 1 83 ? 41.112 27.710 32.808 1.00 52.34 83 GLU A C 1
ATOM 660 O O . GLU A 1 83 ? 40.988 27.826 34.021 1.00 52.34 83 GLU A O 1
ATOM 665 N N . ASP A 1 84 ? 42.178 27.111 32.272 1.00 51.97 84 ASP A N 1
ATOM 666 C CA . ASP A 1 84 ? 43.376 26.728 33.037 1.00 51.97 84 ASP A CA 1
ATOM 667 C C . ASP A 1 84 ? 44.653 27.204 32.305 1.00 51.97 84 ASP A C 1
ATOM 669 O O . ASP A 1 84 ? 45.433 26.399 31.794 1.00 51.97 84 ASP A O 1
ATOM 673 N N . GLU A 1 85 ? 44.882 28.524 32.222 1.00 51.88 85 GLU A N 1
ATOM 674 C CA . GLU A 1 85 ? 46.197 29.087 31.843 1.00 51.88 85 GLU A CA 1
ATOM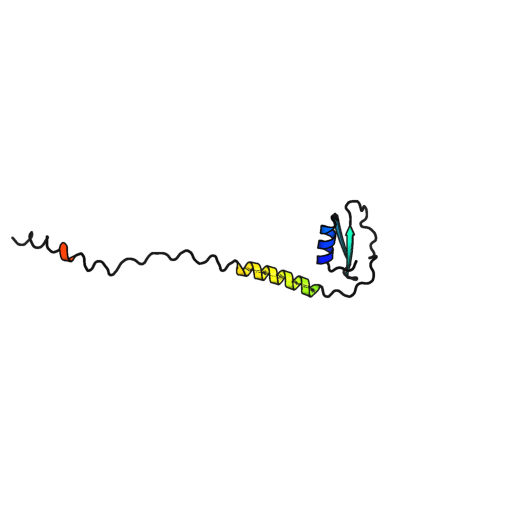 675 C C . GLU A 1 85 ? 46.485 30.481 32.459 1.00 51.88 85 GLU A C 1
ATOM 677 O O . GLU A 1 85 ? 47.085 31.341 31.822 1.00 51.88 85 GLU A O 1
ATOM 682 N N . ASP A 1 86 ? 46.101 30.706 33.722 1.00 49.59 86 ASP A N 1
ATOM 683 C CA . ASP A 1 86 ? 46.517 31.887 34.500 1.00 49.59 86 ASP A CA 1
ATOM 684 C C . ASP A 1 86 ? 47.632 31.516 35.501 1.00 49.59 86 ASP A C 1
ATOM 686 O O . ASP A 1 86 ? 47.326 31.085 36.606 1.00 49.59 86 ASP A O 1
ATOM 690 N N . GLU A 1 87 ? 48.917 31.665 35.148 1.00 52.62 87 GLU A N 1
ATOM 691 C CA . GLU A 1 87 ? 50.035 31.901 36.098 1.00 52.62 87 GLU A CA 1
ATOM 692 C C . GLU A 1 87 ? 51.366 31.902 35.328 1.00 52.62 87 GLU A C 1
ATOM 694 O O . GLU A 1 87 ? 51.840 30.828 34.977 1.00 52.62 87 GLU A O 1
ATOM 699 N N . LEU A 1 88 ? 51.949 33.076 35.035 1.00 50.84 88 LEU A N 1
ATOM 700 C CA . LEU A 1 88 ? 53.390 33.359 34.808 1.00 50.84 88 LEU A CA 1
ATOM 701 C C . LEU A 1 88 ? 53.543 34.646 33.959 1.00 50.84 88 LEU A C 1
ATOM 703 O O . LEU A 1 88 ? 53.925 34.547 32.800 1.00 50.84 88 LEU A O 1
ATOM 707 N N . ASP A 1 89 ? 53.213 35.832 34.497 1.00 48.22 89 ASP A N 1
ATOM 708 C CA . ASP A 1 89 ? 53.880 37.104 34.098 1.00 48.22 89 ASP A CA 1
ATOM 709 C C . ASP A 1 89 ? 53.412 38.378 34.852 1.00 48.22 89 ASP A C 1
ATOM 711 O O . ASP A 1 89 ? 53.961 39.446 34.600 1.00 48.22 89 ASP A O 1
ATOM 715 N N . GLU A 1 90 ? 52.469 38.324 35.808 1.00 47.75 90 GLU A N 1
ATOM 716 C CA . GLU A 1 90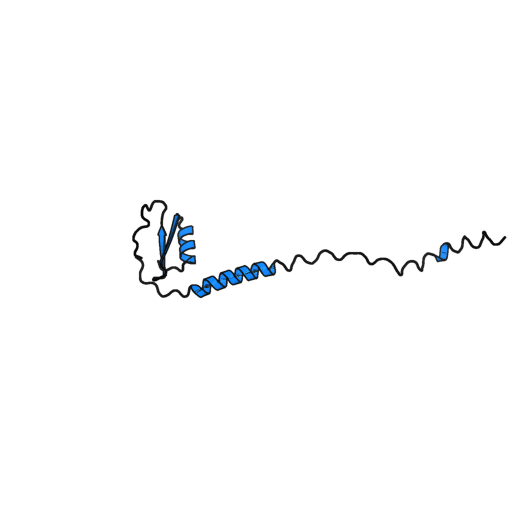 ? 52.001 39.548 36.510 1.00 47.75 90 GLU A CA 1
ATOM 717 C C . GLU A 1 90 ? 52.511 39.738 37.958 1.00 47.75 90 GLU A C 1
ATOM 719 O O . GLU A 1 90 ? 52.295 40.796 38.542 1.00 47.75 90 GLU A O 1
ATOM 724 N N . GLU A 1 91 ? 53.268 38.798 38.543 1.00 43.81 91 GLU A N 1
ATOM 725 C CA . GLU A 1 91 ? 53.841 38.980 39.899 1.00 43.81 91 GLU A CA 1
ATOM 726 C C . GLU A 1 91 ? 55.115 39.862 39.941 1.00 43.81 91 GLU A C 1
ATOM 728 O O . GLU A 1 91 ? 55.640 40.139 41.021 1.00 43.81 91 GLU A O 1
ATOM 733 N N . GLU A 1 92 ? 55.628 40.344 38.800 1.00 51.06 92 GLU A N 1
ATOM 734 C CA . GLU A 1 92 ? 56.871 41.139 38.758 1.00 51.06 92 GLU A CA 1
ATOM 735 C C . GLU A 1 92 ? 56.726 42.615 39.201 1.00 51.06 92 GLU A C 1
ATOM 737 O O . GLU A 1 92 ? 57.750 43.272 39.393 1.00 51.06 92 GLU A O 1
ATOM 742 N N . GLU A 1 93 ? 55.519 43.152 39.438 1.00 49.22 93 GLU A N 1
ATOM 743 C CA . GLU A 1 93 ? 55.347 44.579 39.799 1.00 49.22 93 GLU A CA 1
ATOM 744 C C . GLU A 1 93 ? 54.902 44.874 41.253 1.00 49.22 93 GLU A C 1
ATOM 746 O O . GLU A 1 93 ? 55.015 46.025 41.677 1.00 49.22 93 GLU A O 1
ATOM 751 N N . GLU A 1 94 ? 54.498 43.886 42.070 1.00 50.03 94 GLU A N 1
ATOM 752 C CA . GLU A 1 94 ? 54.047 44.140 43.464 1.00 50.03 94 GLU A CA 1
ATOM 753 C C . GLU A 1 94 ? 55.057 43.756 44.578 1.00 50.03 94 GLU A C 1
ATOM 755 O O . GLU A 1 94 ? 54.917 44.206 45.716 1.00 50.03 94 GLU A O 1
ATOM 760 N N . GLU A 1 95 ? 56.148 43.029 44.289 1.00 45.00 95 GLU A N 1
ATOM 761 C CA . GLU A 1 95 ? 57.188 42.702 45.297 1.00 45.00 95 GLU A CA 1
ATOM 762 C C . GLU A 1 95 ? 58.264 43.793 45.521 1.00 45.00 95 GLU A C 1
ATOM 764 O O . GLU A 1 95 ? 59.166 43.624 46.352 1.00 45.00 95 GLU A O 1
ATOM 769 N N . GLU A 1 96 ? 58.183 44.944 44.847 1.00 52.00 96 GLU A N 1
ATOM 770 C CA . GLU A 1 96 ? 59.042 46.105 45.148 1.00 52.00 96 GLU A CA 1
ATOM 771 C C . GLU A 1 96 ? 58.636 46.836 46.451 1.00 52.00 96 GLU A C 1
ATOM 773 O O . GLU A 1 96 ? 59.358 47.729 46.899 1.00 52.00 96 GLU A O 1
ATOM 778 N N . GLU A 1 97 ? 57.542 46.449 47.128 1.00 54.88 97 GLU A N 1
ATOM 779 C CA . GLU A 1 97 ? 57.098 47.119 48.365 1.00 54.88 97 GLU A CA 1
ATOM 780 C C . GLU A 1 97 ? 57.442 46.376 49.678 1.00 54.88 97 GLU A C 1
ATOM 782 O O . GLU A 1 97 ? 57.585 47.030 50.713 1.00 54.88 97 GLU A O 1
ATOM 787 N N . ASP A 1 98 ? 57.714 45.060 49.676 1.00 50.62 98 ASP A N 1
ATOM 788 C CA . ASP A 1 98 ? 57.999 44.316 50.929 1.00 50.62 98 ASP A CA 1
ATOM 789 C C . ASP A 1 98 ? 59.495 43.998 51.165 1.00 50.62 98 ASP A C 1
ATOM 791 O O . ASP A 1 98 ? 59.935 43.705 52.285 1.00 50.62 98 ASP A O 1
ATOM 795 N N . ARG A 1 99 ? 60.356 44.191 50.153 1.00 51.69 99 ARG A N 1
ATOM 796 C CA . ARG A 1 99 ? 61.824 44.204 50.354 1.00 51.69 99 ARG A CA 1
ATOM 797 C C . ARG A 1 99 ? 62.330 45.473 51.049 1.00 51.69 99 ARG A C 1
ATOM 799 O O . ARG A 1 99 ? 63.470 45.501 51.510 1.00 51.69 99 ARG A O 1
ATOM 806 N N . GLY A 1 100 ? 61.472 46.480 51.228 1.00 54.94 100 GLY A N 1
ATOM 807 C CA . GLY A 1 100 ? 61.742 47.667 52.043 1.00 54.94 100 GLY A CA 1
ATOM 808 C C . GLY A 1 100 ? 61.666 47.445 53.562 1.00 54.94 100 GLY A C 1
ATOM 809 O O . GLY A 1 100 ? 62.080 48.326 54.317 1.00 54.94 100 GLY A O 1
ATOM 810 N N . ILE A 1 101 ? 61.168 46.297 54.044 1.00 59.16 101 ILE A N 1
ATOM 811 C CA . ILE A 1 101 ? 60.873 46.109 55.480 1.00 59.16 101 ILE A CA 1
ATOM 812 C C . ILE A 1 101 ? 61.835 45.132 56.186 1.00 59.16 101 ILE A C 1
ATOM 814 O O . ILE A 1 101 ? 62.077 45.287 57.387 1.00 59.16 101 ILE A O 1
ATOM 818 N N . ASN A 1 102 ? 62.487 44.202 55.476 1.00 54.00 102 ASN A N 1
ATOM 819 C CA . ASN A 1 102 ? 63.390 43.215 56.099 1.00 54.00 102 ASN A CA 1
ATOM 820 C C . ASN A 1 102 ? 64.904 43.488 55.974 1.00 54.00 102 ASN A C 1
ATOM 822 O O . ASN A 1 102 ? 65.686 42.783 56.610 1.00 54.00 102 ASN A O 1
ATOM 826 N N . GLU A 1 103 ? 65.342 44.558 55.300 1.00 55.75 103 GLU A N 1
ATOM 827 C CA . GLU A 1 103 ? 66.744 45.033 55.367 1.00 55.75 103 GLU A CA 1
ATOM 828 C C . GLU A 1 103 ? 67.041 45.896 56.621 1.00 55.75 103 GLU A C 1
ATOM 830 O O . GLU A 1 103 ? 68.197 46.189 56.917 1.00 55.75 103 GLU A O 1
ATOM 835 N N . LEU A 1 104 ? 66.034 46.251 57.436 1.00 58.75 104 LEU A N 1
ATOM 836 C CA . LEU A 1 104 ? 66.199 47.054 58.667 1.00 58.75 104 LEU A CA 1
ATOM 837 C C . LEU A 1 104 ? 66.205 46.249 59.983 1.00 58.75 104 LEU A C 1
ATOM 839 O O . LEU A 1 104 ? 66.247 46.848 61.059 1.00 58.75 104 LEU A O 1
ATOM 843 N N . LYS A 1 105 ? 66.176 44.906 59.951 1.00 57.97 105 LYS A N 1
ATOM 844 C CA . LYS A 1 105 ? 66.236 44.076 61.181 1.00 57.97 105 LYS A CA 1
ATOM 845 C C . LYS A 1 105 ? 67.226 42.908 61.170 1.00 57.97 105 LYS A C 1
ATOM 847 O O . LYS A 1 105 ? 67.154 42.045 62.042 1.00 57.97 105 LYS A O 1
ATOM 852 N N . SER A 1 106 ? 68.224 42.937 60.286 1.00 45.53 106 SER A N 1
ATOM 853 C CA . SER A 1 106 ? 69.482 42.208 60.516 1.00 45.53 106 SER A CA 1
ATOM 854 C C . SER A 1 106 ? 70.718 42.916 59.941 1.00 45.53 106 SER A C 1
ATOM 856 O O . SER A 1 106 ? 71.689 42.267 59.558 1.00 45.53 106 SER A O 1
ATOM 858 N N . VAL A 1 107 ? 70.719 44.250 59.959 1.00 48.97 107 VAL A N 1
ATOM 859 C CA . VAL A 1 107 ? 71.938 45.032 60.193 1.00 48.97 107 VAL A CA 1
ATOM 860 C C . VAL A 1 107 ? 71.685 45.754 61.513 1.00 48.97 107 VAL A C 1
ATOM 862 O O . VAL A 1 107 ? 70.716 46.502 61.633 1.00 48.97 107 VAL A O 1
ATOM 865 N N . GLY A 1 108 ? 72.465 45.410 62.537 1.00 45.47 108 GLY A N 1
ATOM 866 C CA . GLY A 1 108 ? 72.522 46.200 63.766 1.00 45.47 108 GLY A CA 1
ATOM 867 C C . GLY A 1 108 ? 73.100 47.585 63.519 1.00 45.47 108 GLY A C 1
ATOM 868 O O . GLY A 1 108 ? 73.857 47.741 62.536 1.00 45.47 108 GLY A O 1
#

Organism: Magallana gigas (NCBI:txid29159)

InterPro domains:
  IPR006761 Tsg [PTHR12312] (1-50)
  IPR057726 Tsg, C-terminal domain [PF04668] (1-50)

Radius of gyration: 38.38 Å; chains: 1; bounding box: 88×61×80 Å

Sequence (108 aa):
QCYSLRKCKESCKSMGAARYRWFHEQGCCQCIGDTCISYGLNSPKCLQCPPQEDEAENQLEEVNKLIENTVDEEEDLDEEFDEDEDELDEEEEEEEEDRGINELKSVG

Foldseek 3Di:
DQAAPVCLVVVLVVVVAPDKDADQQQSDIDGHHPPHPDSDDPDGPDDRHDNDPVPVVVVVVVVVVVVVVVVVVPPPPPPDPDPPDPDDDPPPPPVVPCVVPPVPPPPD

Secondary structure (DSSP, 8-state):
-B--HHHHHHHHHHTT-SEEEEEGGGTEEEEE-TT-TT-S-SS--S--PPPP-HHHHHHHHHHHHHHHHHHGGGSS--S--------SSSTTTTTTTTTTTSTTSS--